Protein AF-A0A7S2BJ99-F1 (afdb_monomer)

Foldseek 3Di:
DVVVVVVVVVVVVCVCADPVPRDRCVVCVVVVVVVVVVVVLVVLLVLLVVLCVVVVVVVDWDFLVNSLVVSQVVCVVVVHDRDDPVSSVSSVVVCVVVVQWDDDDRTIDGD

Sequence (111 aa):
VAEGIRLLKAATYAAAIDPETGMIDMEQLIVGMGAARRKRGKDLESLVQEVLAEKGEGGAMLTADAVKAEVNERLGSRKEQLASDNEFFSALRAVEEQGLIRRQGKQIELR

Organism: NCBI:txid327968

Radius of gyration: 21.63 Å; Cα contacts (8 Å, |Δi|>4): 80; chains: 1; bounding box: 51×25×60 Å

Structure (mmCIF, N/CA/C/O backbone):
data_AF-A0A7S2BJ99-F1
#
_entry.id   AF-A0A7S2BJ99-F1
#
loop_
_atom_site.group_PDB
_atom_site.id
_atom_site.type_symbol
_atom_site.label_atom_id
_atom_site.label_alt_id
_atom_site.label_comp_id
_atom_site.label_asym_id
_atom_site.label_entity_id
_atom_site.label_seq_id
_atom_site.pdbx_PDB_ins_code
_atom_site.Cartn_x
_atom_site.Cartn_y
_atom_site.Cartn_z
_atom_site.occupancy
_atom_site.B_iso_or_equiv
_atom_site.auth_seq_id
_atom_site.auth_comp_id
_atom_site.auth_asym_id
_atom_site.auth_atom_id
_atom_site.pdbx_PDB_model_num
ATOM 1 N N . VAL A 1 1 ? 34.380 9.285 -37.265 1.00 61.47 1 VAL A N 1
ATOM 2 C CA . VAL A 1 1 ? 33.861 9.296 -35.869 1.00 61.47 1 VAL A CA 1
ATOM 3 C C . VAL A 1 1 ? 32.331 9.298 -35.820 1.00 61.47 1 VAL A C 1
ATOM 5 O O . VAL A 1 1 ? 31.773 8.506 -35.073 1.00 61.47 1 VAL A O 1
ATOM 8 N N . ALA A 1 2 ? 31.643 10.095 -36.650 1.00 67.69 2 ALA A N 1
ATOM 9 C CA . ALA A 1 2 ? 30.172 10.122 -36.712 1.00 67.69 2 ALA A CA 1
ATOM 10 C C . ALA A 1 2 ? 29.522 8.755 -37.034 1.00 67.69 2 ALA A C 1
ATOM 12 O O . ALA A 1 2 ? 28.537 8.381 -36.403 1.00 67.69 2 ALA A O 1
ATOM 13 N N . GLU A 1 3 ? 30.117 7.975 -37.945 1.00 61.19 3 GLU A N 1
ATOM 14 C CA . GLU A 1 3 ? 29.638 6.632 -38.320 1.00 61.19 3 GLU A CA 1
ATOM 15 C C . GLU A 1 3 ? 29.643 5.645 -37.136 1.00 61.19 3 GLU A C 1
ATOM 17 O O . GLU A 1 3 ? 28.704 4.875 -36.957 1.00 61.19 3 GLU A O 1
ATOM 22 N N . GLY A 1 4 ? 30.665 5.716 -36.274 1.00 69.31 4 GLY A N 1
ATOM 23 C CA . GLY A 1 4 ? 30.798 4.844 -35.102 1.00 69.31 4 GLY A CA 1
ATOM 24 C C . GLY A 1 4 ? 29.743 5.127 -34.033 1.00 69.31 4 GLY A C 1
ATOM 25 O O . GLY A 1 4 ? 29.210 4.201 -33.434 1.00 69.31 4 GLY A O 1
ATOM 26 N N . ILE A 1 5 ? 29.367 6.399 -33.854 1.00 68.38 5 ILE A N 1
ATOM 27 C CA . ILE A 1 5 ? 28.272 6.796 -32.956 1.00 68.38 5 ILE A CA 1
ATOM 28 C C . ILE A 1 5 ? 26.921 6.343 -33.522 1.00 68.38 5 ILE A C 1
ATOM 30 O O . ILE A 1 5 ? 26.058 5.908 -32.761 1.00 68.38 5 ILE A O 1
ATOM 34 N N . ARG A 1 6 ? 26.731 6.401 -34.849 1.00 66.38 6 ARG A N 1
ATOM 35 C CA . ARG A 1 6 ? 25.525 5.867 -35.504 1.00 66.38 6 ARG A CA 1
ATOM 36 C C . ARG A 1 6 ? 25.407 4.353 -35.314 1.00 66.38 6 ARG A C 1
ATOM 38 O O . ARG A 1 6 ? 24.329 3.884 -34.970 1.00 66.38 6 ARG A O 1
ATOM 45 N N . LEU A 1 7 ? 26.508 3.618 -35.474 1.00 65.12 7 LEU A N 1
ATOM 46 C CA . LEU A 1 7 ? 26.577 2.169 -35.254 1.00 65.12 7 LEU A CA 1
ATOM 47 C C . LEU A 1 7 ? 26.334 1.785 -33.787 1.00 65.12 7 LEU A C 1
ATOM 49 O O . LEU A 1 7 ? 25.563 0.871 -33.523 1.00 65.12 7 LEU A O 1
ATOM 53 N N . LEU A 1 8 ? 26.908 2.522 -32.831 1.00 62.38 8 LEU A N 1
ATOM 54 C CA . LEU A 1 8 ? 26.665 2.317 -31.397 1.00 62.38 8 LEU A CA 1
ATOM 55 C C . LEU A 1 8 ? 25.211 2.600 -31.004 1.00 62.38 8 LEU A C 1
ATOM 57 O O . LEU A 1 8 ? 24.621 1.829 -30.248 1.00 62.38 8 LEU A O 1
ATOM 61 N N . LYS A 1 9 ? 24.610 3.674 -31.534 1.00 58.69 9 LYS A N 1
ATOM 62 C CA . LYS A 1 9 ? 23.184 3.974 -31.331 1.00 58.69 9 LYS A CA 1
ATOM 63 C C . LYS A 1 9 ? 22.290 2.899 -31.947 1.00 58.69 9 LYS A C 1
ATOM 65 O O . LYS A 1 9 ? 21.365 2.441 -31.295 1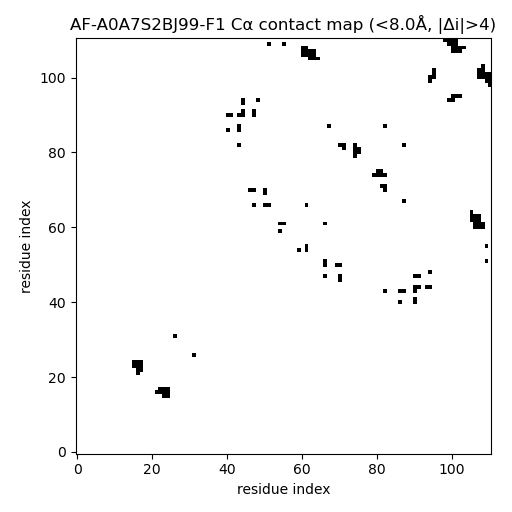.00 58.69 9 LYS A O 1
ATOM 70 N N . ALA A 1 10 ? 22.589 2.451 -33.164 1.00 59.62 10 ALA A N 1
ATOM 71 C CA . ALA A 1 10 ? 21.861 1.358 -33.801 1.00 59.62 10 ALA A CA 1
ATOM 72 C C . ALA A 1 10 ? 21.959 0.048 -32.996 1.00 59.62 10 ALA A C 1
ATOM 74 O O . ALA A 1 10 ? 20.953 -0.628 -32.813 1.00 59.62 10 ALA A O 1
ATOM 75 N N . ALA A 1 11 ? 23.136 -0.273 -32.452 1.00 57.81 11 ALA A N 1
ATOM 76 C CA . ALA A 1 11 ? 23.348 -1.468 -31.638 1.00 57.81 11 ALA A CA 1
ATOM 77 C C . ALA A 1 11 ? 22.664 -1.395 -30.261 1.00 57.81 11 ALA A C 1
ATOM 79 O O . ALA A 1 11 ? 22.142 -2.395 -29.787 1.00 57.81 11 ALA A O 1
ATOM 80 N N . THR A 1 12 ? 22.617 -0.221 -29.622 1.00 59.34 12 THR A N 1
ATOM 81 C CA . THR A 1 12 ? 21.880 -0.027 -28.355 1.00 59.34 12 THR A CA 1
ATOM 82 C C . THR A 1 12 ? 20.366 -0.057 -28.547 1.00 59.34 12 THR A C 1
ATOM 84 O O . THR A 1 12 ? 19.670 -0.598 -27.696 1.00 59.34 12 THR A O 1
ATOM 87 N N . TYR A 1 13 ? 19.855 0.437 -29.679 1.00 56.31 13 TYR A N 1
ATOM 88 C CA . TYR A 1 13 ? 18.460 0.208 -30.067 1.00 56.31 13 TYR A CA 1
ATOM 89 C C . TYR A 1 13 ? 18.181 -1.277 -30.341 1.00 56.31 13 TYR A C 1
ATOM 91 O O . TYR A 1 13 ? 17.131 -1.775 -29.950 1.00 56.31 13 TYR A O 1
ATOM 99 N N . ALA A 1 14 ? 19.127 -1.994 -30.956 1.00 52.62 14 ALA A N 1
ATOM 100 C CA . ALA A 1 14 ? 19.006 -3.429 -31.214 1.00 52.62 14 ALA A CA 1
ATOM 101 C C . ALA A 1 14 ? 19.138 -4.294 -29.946 1.00 52.62 14 ALA A C 1
ATOM 103 O O . ALA A 1 14 ? 18.566 -5.371 -29.892 1.00 52.62 14 ALA A O 1
ATOM 104 N N . ALA A 1 15 ? 19.832 -3.827 -28.906 1.00 53.69 15 ALA A N 1
ATOM 105 C CA . ALA A 1 15 ? 19.920 -4.526 -27.621 1.00 53.69 15 ALA A CA 1
ATOM 106 C C . ALA A 1 15 ? 18.603 -4.498 -26.817 1.00 53.69 15 ALA A C 1
ATOM 108 O O . ALA A 1 15 ? 18.458 -5.252 -25.861 1.00 53.69 15 ALA A O 1
ATOM 109 N N . ALA A 1 16 ? 17.648 -3.644 -27.202 1.00 53.47 16 ALA A N 1
ATOM 110 C CA . ALA A 1 16 ? 16.278 -3.637 -26.683 1.00 53.47 16 ALA A CA 1
ATOM 111 C C . ALA A 1 16 ? 15.316 -4.512 -27.520 1.00 53.47 16 ALA A C 1
ATOM 113 O O . ALA A 1 16 ? 14.097 -4.398 -27.383 1.00 53.47 16 ALA A O 1
ATOM 114 N N . ILE A 1 17 ? 15.856 -5.345 -28.417 1.00 52.47 17 ILE A N 1
ATOM 115 C CA . ILE A 1 17 ? 15.125 -6.254 -29.302 1.00 52.47 17 ILE A CA 1
ATOM 116 C C . ILE A 1 17 ? 15.617 -7.674 -29.008 1.00 52.47 17 ILE A C 1
ATOM 118 O O . ILE A 1 17 ? 16.822 -7.924 -28.973 1.00 52.47 17 ILE A O 1
ATOM 122 N N . ASP A 1 18 ? 14.686 -8.597 -28.785 1.00 53.66 18 ASP A N 1
ATOM 123 C CA . ASP A 1 18 ? 14.999 -10.011 -28.578 1.00 53.66 18 ASP A CA 1
ATOM 124 C C . ASP A 1 18 ? 15.631 -10.608 -29.861 1.00 53.66 18 ASP A C 1
ATOM 126 O O . ASP A 1 18 ? 15.030 -10.505 -30.942 1.00 53.66 18 ASP A O 1
ATOM 130 N N . PRO A 1 19 ? 16.838 -11.210 -29.782 1.00 51.84 19 PRO A N 1
ATOM 131 C CA . PRO A 1 19 ? 17.570 -11.710 -30.944 1.00 51.84 19 PRO A CA 1
ATOM 132 C C . PRO A 1 19 ? 16.923 -12.921 -31.636 1.00 51.84 19 PRO A C 1
ATOM 134 O O . PRO A 1 19 ? 17.304 -13.213 -32.769 1.00 51.84 19 PRO A O 1
ATOM 137 N N . GLU A 1 20 ? 15.959 -13.613 -31.018 1.00 52.94 20 GLU A N 1
ATOM 138 C CA . GLU A 1 20 ? 15.262 -14.741 -31.653 1.00 52.94 20 GLU A CA 1
ATOM 139 C C . GLU A 1 20 ? 14.033 -14.315 -32.470 1.00 52.94 20 GLU A C 1
ATOM 141 O O . GLU A 1 20 ? 13.701 -14.973 -33.457 1.00 52.94 20 GLU A O 1
ATOM 146 N N . THR A 1 21 ? 13.359 -13.216 -32.107 1.00 51.16 21 THR A N 1
ATOM 147 C CA . THR A 1 21 ? 12.059 -12.849 -32.711 1.00 51.16 21 THR A CA 1
ATOM 148 C C . THR A 1 21 ? 12.030 -11.488 -33.408 1.00 51.16 21 THR A C 1
ATOM 150 O O . THR A 1 21 ? 11.115 -11.230 -34.192 1.00 51.16 21 THR A O 1
ATOM 153 N N . GLY A 1 22 ? 13.015 -10.611 -33.175 1.00 54.25 22 GLY A N 1
ATOM 154 C CA . GLY A 1 22 ? 13.124 -9.318 -33.863 1.00 54.25 22 GLY A CA 1
ATOM 155 C C . GLY A 1 22 ? 12.011 -8.310 -33.536 1.00 54.25 22 GLY A C 1
ATOM 156 O O . GLY A 1 22 ? 11.915 -7.272 -34.193 1.00 54.25 22 GLY A O 1
ATOM 157 N N . MET A 1 23 ? 11.170 -8.589 -32.537 1.00 52.31 23 MET A N 1
ATOM 158 C CA . MET A 1 23 ? 10.136 -7.672 -32.061 1.00 52.31 23 MET A CA 1
ATOM 159 C C . MET A 1 23 ? 10.694 -6.773 -30.956 1.00 52.31 23 MET A C 1
ATOM 161 O O . MET A 1 23 ? 11.404 -7.226 -30.060 1.00 52.31 23 MET A O 1
ATOM 165 N N . ILE A 1 24 ? 10.357 -5.481 -31.009 1.00 51.09 24 ILE A N 1
ATOM 166 C CA . ILE A 1 24 ? 10.502 -4.592 -29.851 1.00 51.09 24 ILE A CA 1
ATOM 167 C C . ILE A 1 24 ? 9.678 -5.225 -28.732 1.00 51.09 24 ILE A C 1
ATOM 169 O O . ILE A 1 24 ? 8.478 -5.433 -28.928 1.00 51.09 24 ILE A O 1
ATOM 173 N N . ASP A 1 25 ? 10.290 -5.507 -27.582 1.00 52.06 25 ASP A N 1
ATOM 174 C CA . ASP A 1 25 ? 9.576 -5.988 -26.398 1.00 52.06 25 ASP A CA 1
ATOM 175 C C . ASP A 1 25 ? 8.749 -4.830 -25.796 1.00 52.06 25 ASP A C 1
ATOM 177 O O . ASP A 1 25 ? 9.067 -4.202 -24.785 1.00 52.06 25 ASP A O 1
ATOM 181 N N . MET A 1 26 ? 7.688 -4.470 -26.521 1.00 50.56 26 MET A N 1
ATOM 182 C CA . MET A 1 26 ? 6.654 -3.523 -26.115 1.00 50.56 26 MET A CA 1
ATOM 183 C C . MET A 1 26 ? 5.894 -4.051 -24.896 1.00 50.56 26 MET A C 1
ATOM 185 O O . MET A 1 26 ? 5.323 -3.252 -24.150 1.00 50.56 26 MET A O 1
ATOM 189 N N . GLU A 1 27 ? 5.914 -5.370 -24.664 1.00 49.44 27 GLU A N 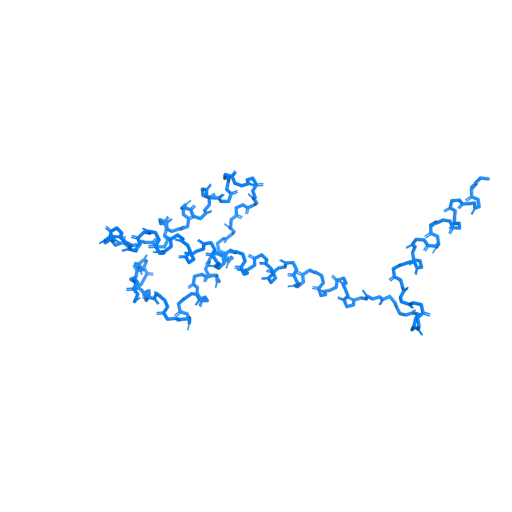1
ATOM 190 C CA . GLU A 1 27 ? 5.432 -5.954 -23.423 1.00 49.44 27 GLU A CA 1
ATOM 191 C C . GLU A 1 27 ? 6.279 -5.452 -22.256 1.00 49.44 27 GLU A C 1
ATOM 193 O O . GLU A 1 27 ? 5.705 -4.831 -21.382 1.00 49.44 27 GLU A O 1
ATOM 198 N N . GLN A 1 28 ? 7.610 -5.526 -22.244 1.00 49.84 28 GLN A N 1
ATOM 199 C CA . GLN A 1 28 ? 8.427 -4.961 -21.151 1.00 49.84 28 GLN A CA 1
ATOM 200 C C . GLN A 1 28 ? 8.192 -3.462 -20.891 1.00 49.84 28 GLN A C 1
ATOM 202 O O . GLN A 1 28 ? 8.246 -3.032 -19.740 1.00 49.84 28 GLN A O 1
ATOM 207 N N . LEU A 1 29 ? 7.890 -2.644 -21.907 1.00 48.22 29 LEU A N 1
ATOM 208 C CA . LEU A 1 29 ? 7.622 -1.207 -21.717 1.00 48.22 29 LEU A CA 1
ATOM 209 C C . LEU A 1 29 ? 6.215 -0.921 -21.154 1.00 48.22 29 LEU A C 1
ATOM 211 O O . LEU A 1 29 ? 6.057 -0.069 -20.275 1.00 48.22 29 LEU A O 1
ATOM 215 N N . ILE A 1 30 ? 5.192 -1.651 -21.606 1.00 51.31 30 ILE A N 1
ATOM 216 C CA . ILE A 1 30 ? 3.802 -1.514 -21.132 1.00 51.31 30 ILE A CA 1
ATOM 217 C C . ILE A 1 30 ? 3.599 -2.277 -19.808 1.00 51.31 30 ILE A C 1
ATOM 219 O O . ILE A 1 30 ? 3.044 -1.750 -18.838 1.00 51.31 30 ILE A O 1
ATOM 223 N N . VAL A 1 31 ? 4.121 -3.500 -19.726 1.00 53.78 31 VAL A N 1
ATOM 224 C CA . VAL A 1 31 ? 4.213 -4.338 -18.523 1.00 53.78 31 VAL A CA 1
ATOM 225 C C . VAL A 1 31 ? 5.145 -3.704 -17.504 1.00 53.78 31 VAL A C 1
ATOM 227 O O . VAL A 1 31 ? 4.852 -3.823 -16.326 1.00 53.78 31 VAL A O 1
ATOM 230 N N . GLY A 1 32 ? 6.195 -2.977 -17.888 1.00 54.00 32 GLY A N 1
ATOM 231 C CA . GLY A 1 32 ? 7.117 -2.304 -16.966 1.0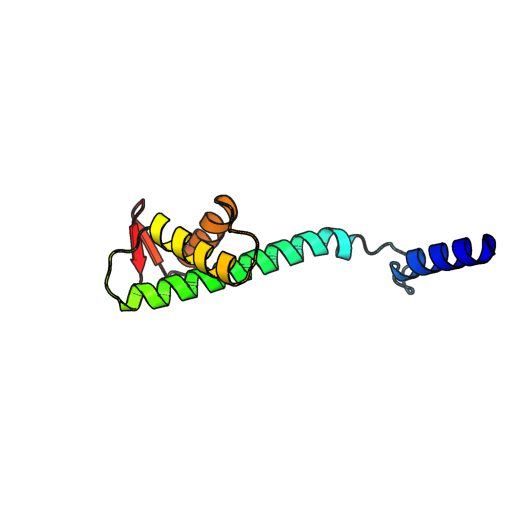0 54.00 32 GLY A CA 1
ATOM 232 C C . GLY A 1 32 ? 6.436 -1.231 -16.118 1.00 54.00 32 GLY A C 1
ATOM 233 O O . GLY A 1 32 ? 6.601 -1.218 -14.898 1.00 54.00 32 GLY A O 1
ATOM 234 N N . MET A 1 33 ? 5.573 -0.401 -16.717 1.00 57.59 33 MET A N 1
ATOM 235 C CA . MET A 1 33 ? 4.737 0.539 -15.955 1.00 57.59 33 MET A CA 1
ATOM 236 C C . MET A 1 33 ? 3.704 -0.188 -15.088 1.00 57.59 33 MET A C 1
ATOM 238 O O . MET A 1 33 ? 3.508 0.167 -13.925 1.00 57.59 33 MET A O 1
ATOM 242 N N . GLY A 1 34 ? 3.073 -1.241 -15.614 1.00 63.44 34 GLY A N 1
ATOM 243 C CA . GLY A 1 34 ? 2.140 -2.068 -14.847 1.00 63.44 34 GLY A CA 1
ATOM 244 C C . GLY A 1 34 ? 2.809 -2.834 -13.699 1.00 63.44 34 GLY A C 1
ATOM 245 O O . GLY A 1 34 ? 2.217 -3.006 -12.639 1.00 63.44 34 GLY A O 1
ATOM 246 N N . ALA A 1 35 ? 4.041 -3.296 -13.874 1.00 68.88 35 ALA A N 1
ATOM 247 C CA . ALA A 1 35 ? 4.833 -4.031 -12.899 1.00 68.88 35 ALA A CA 1
ATOM 248 C C . ALA A 1 35 ? 5.370 -3.088 -11.827 1.00 68.88 35 ALA A C 1
ATOM 250 O O . ALA A 1 35 ? 5.226 -3.396 -10.650 1.00 68.88 35 ALA A O 1
ATOM 251 N N . ALA A 1 36 ? 5.884 -1.915 -12.206 1.00 75.94 36 ALA A N 1
ATOM 252 C CA . ALA A 1 36 ? 6.285 -0.877 -11.263 1.00 75.94 36 ALA A CA 1
ATOM 253 C C . ALA A 1 36 ? 5.092 -0.387 -10.428 1.00 75.94 36 ALA A C 1
ATOM 255 O O . ALA A 1 36 ? 5.192 -0.302 -9.207 1.00 75.94 36 ALA A O 1
ATOM 256 N N . ARG A 1 37 ? 3.931 -0.149 -11.056 1.00 77.56 37 ARG A N 1
ATOM 257 C CA . ARG A 1 37 ? 2.703 0.250 -10.351 1.00 77.56 37 ARG A CA 1
ATOM 258 C C . ARG A 1 37 ? 2.163 -0.856 -9.445 1.00 77.56 37 ARG A C 1
ATOM 260 O O . ARG A 1 37 ? 1.756 -0.566 -8.327 1.00 77.56 37 ARG A O 1
ATOM 267 N N . ARG A 1 38 ? 2.179 -2.118 -9.893 1.00 78.75 38 ARG A N 1
ATOM 268 C CA . ARG A 1 38 ? 1.795 -3.273 -9.060 1.00 78.75 38 ARG A CA 1
ATOM 269 C C . ARG A 1 38 ? 2.747 -3.461 -7.888 1.00 78.75 38 ARG A C 1
ATOM 271 O O . ARG A 1 38 ? 2.281 -3.703 -6.784 1.00 78.75 38 ARG A O 1
ATOM 278 N N . LYS A 1 39 ? 4.055 -3.335 -8.121 1.00 84.50 39 LYS A N 1
ATOM 279 C CA . LYS A 1 39 ? 5.077 -3.406 -7.076 1.00 84.50 39 LYS A CA 1
ATOM 280 C C . LYS A 1 39 ? 4.841 -2.313 -6.038 1.00 84.50 39 LYS A C 1
ATOM 282 O O . LYS A 1 39 ? 4.637 -2.636 -4.882 1.00 84.50 39 LYS A O 1
ATOM 287 N N . ARG A 1 40 ? 4.703 -1.058 -6.475 1.00 86.19 40 ARG A N 1
ATOM 288 C CA . ARG A 1 40 ? 4.370 0.075 -5.601 1.00 86.19 40 ARG A CA 1
ATOM 289 C C . ARG A 1 40 ? 3.069 -0.142 -4.823 1.00 86.19 40 ARG A C 1
ATOM 291 O O . ARG A 1 40 ? 3.012 0.166 -3.642 1.00 86.19 40 ARG A O 1
ATOM 298 N N . GLY A 1 41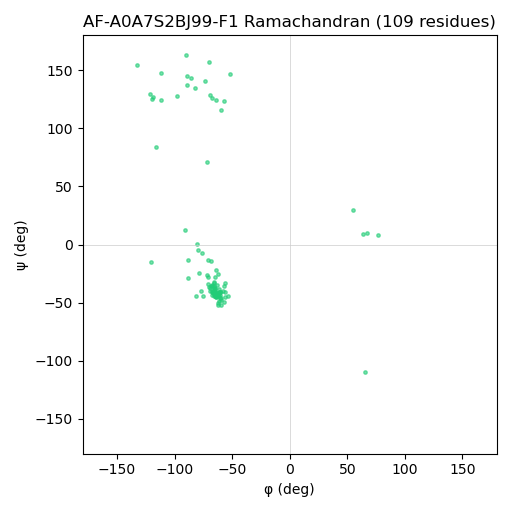 ? 2.040 -0.695 -5.466 1.00 85.25 41 GLY A N 1
ATOM 299 C CA . GLY A 1 41 ? 0.787 -1.056 -4.801 1.00 85.25 41 GLY A CA 1
ATOM 300 C C . GLY A 1 41 ? 0.986 -2.088 -3.689 1.00 85.25 41 GLY A C 1
ATOM 301 O O . GLY A 1 41 ? 0.496 -1.878 -2.587 1.00 85.25 41 GLY A O 1
ATOM 302 N N . LYS A 1 42 ? 1.755 -3.153 -3.952 1.00 86.50 42 LYS A N 1
ATOM 303 C CA . LYS A 1 42 ? 2.097 -4.182 -2.956 1.00 86.50 42 LYS A CA 1
ATOM 304 C C . LYS A 1 42 ? 2.964 -3.645 -1.819 1.00 86.50 42 LYS A C 1
ATOM 306 O O . LYS A 1 42 ? 2.760 -4.022 -0.668 1.00 86.50 42 LYS A O 1
ATOM 311 N N . ASP A 1 43 ? 3.914 -2.771 -2.137 1.00 89.19 43 ASP A N 1
ATOM 312 C CA . ASP A 1 43 ? 4.788 -2.141 -1.147 1.00 89.19 43 ASP A CA 1
ATOM 313 C C . ASP A 1 43 ? 3.953 -1.260 -0.201 1.00 89.19 43 ASP A C 1
ATOM 315 O O . ASP A 1 43 ? 4.084 -1.357 1.018 1.00 89.19 43 ASP A O 1
ATOM 319 N N . LEU A 1 44 ? 3.022 -0.467 -0.750 1.00 89.44 44 LEU A N 1
ATOM 320 C CA . LEU A 1 44 ? 2.081 0.340 0.034 1.00 89.44 44 LEU A CA 1
ATOM 321 C C . LEU A 1 44 ? 1.116 -0.510 0.860 1.00 89.44 44 LEU A C 1
ATOM 323 O O . LEU A 1 44 ? 0.846 -0.175 2.008 1.00 89.44 44 LEU A O 1
ATOM 327 N N . GLU A 1 45 ? 0.599 -1.597 0.296 1.00 89.75 45 GLU A N 1
ATOM 328 C CA . GLU A 1 45 ? -0.263 -2.540 1.008 1.00 89.75 45 GLU A CA 1
ATOM 329 C C . GLU A 1 45 ? 0.455 -3.150 2.217 1.00 89.75 45 GLU A C 1
ATOM 331 O O . GLU A 1 45 ? -0.072 -3.108 3.326 1.00 89.75 45 GLU A O 1
ATOM 336 N N . SER A 1 46 ? 1.690 -3.622 2.023 1.00 90.00 46 SER A N 1
ATOM 337 C CA . SER A 1 46 ? 2.525 -4.179 3.095 1.00 90.00 46 SER A CA 1
ATOM 338 C C . SER A 1 46 ? 2.790 -3.137 4.185 1.00 90.00 46 SER A C 1
ATOM 340 O O . SER A 1 46 ? 2.631 -3.413 5.370 1.00 90.00 46 SER A O 1
ATOM 342 N N . LEU A 1 47 ? 3.107 -1.902 3.789 1.00 90.00 47 LEU A N 1
ATOM 343 C CA . LEU A 1 47 ? 3.361 -0.808 4.725 1.00 90.00 47 LEU A CA 1
ATOM 344 C C . LEU A 1 47 ? 2.106 -0.421 5.529 1.00 90.00 47 LEU A C 1
ATOM 346 O O . LEU A 1 47 ? 2.197 -0.114 6.716 1.00 90.00 47 LEU A O 1
ATOM 350 N N . VAL A 1 48 ? 0.925 -0.446 4.903 1.00 89.00 48 VAL A N 1
ATOM 351 C CA . VAL A 1 48 ? -0.356 -0.221 5.589 1.00 89.00 48 VAL A CA 1
ATOM 352 C C . VAL A 1 48 ? -0.629 -1.338 6.597 1.00 89.00 48 VAL A C 1
ATOM 354 O O . VAL A 1 48 ? -1.059 -1.041 7.708 1.00 89.00 48 VAL A O 1
ATOM 357 N N . GLN A 1 49 ? -0.352 -2.598 6.252 1.00 89.19 49 GLN A N 1
ATOM 358 C CA . GLN A 1 49 ? -0.499 -3.726 7.179 1.00 89.19 49 GLN A CA 1
ATOM 359 C C . GLN A 1 49 ? 0.431 -3.601 8.389 1.00 89.19 49 GLN A C 1
ATOM 361 O O . GLN A 1 49 ? -0.031 -3.774 9.513 1.00 89.19 49 GLN A O 1
ATOM 366 N N . GLU A 1 50 ? 1.701 -3.238 8.181 1.00 88.62 50 GLU A N 1
ATOM 367 C CA . GLU A 1 50 ? 2.658 -2.981 9.269 1.00 88.62 50 GLU A CA 1
ATOM 368 C C . GLU A 1 50 ? 2.136 -1.898 10.224 1.00 88.62 50 GLU A C 1
ATOM 370 O O . GLU A 1 50 ? 2.068 -2.104 11.435 1.00 88.62 50 GLU A O 1
ATOM 375 N N . VAL A 1 51 ? 1.688 -0.762 9.677 1.00 88.12 51 VAL A N 1
ATOM 376 C CA . VAL A 1 51 ? 1.132 0.348 10.467 1.00 88.12 51 VAL A CA 1
ATOM 377 C C . VAL A 1 51 ? -0.113 -0.078 11.251 1.00 88.12 51 VAL A C 1
ATOM 379 O O . VAL A 1 51 ? -0.295 0.328 12.400 1.00 88.12 51 VAL A O 1
ATOM 382 N N . LEU A 1 52 ? -0.991 -0.868 10.634 1.00 85.19 52 LEU A N 1
ATOM 383 C CA . LEU A 1 52 ? -2.210 -1.359 11.272 1.00 85.19 52 LEU A CA 1
ATOM 384 C C . LEU A 1 52 ? -1.912 -2.368 12.384 1.00 85.19 52 LEU A C 1
ATOM 386 O O . LEU A 1 52 ? -2.552 -2.292 13.429 1.00 85.19 52 LEU A O 1
ATOM 390 N N . ALA A 1 53 ? -0.941 -3.262 12.189 1.00 84.25 53 ALA A N 1
ATOM 391 C CA . ALA A 1 53 ? -0.513 -4.217 13.206 1.00 84.25 53 ALA A CA 1
ATOM 392 C C . ALA A 1 53 ? 0.054 -3.491 14.436 1.00 84.25 53 ALA A C 1
ATOM 394 O O . ALA A 1 53 ? -0.423 -3.700 15.549 1.00 84.25 53 ALA A O 1
ATOM 395 N N . GLU A 1 54 ? 0.980 -2.551 14.228 1.00 83.31 54 GLU A N 1
ATOM 396 C CA . GLU A 1 54 ? 1.598 -1.791 15.320 1.00 83.31 54 GLU A CA 1
ATOM 397 C C . GLU A 1 54 ? 0.587 -0.943 16.101 1.00 83.31 54 GLU A C 1
ATOM 399 O O . GLU A 1 54 ? 0.627 -0.881 17.330 1.00 83.31 54 GLU A O 1
ATOM 404 N N . LYS A 1 55 ? -0.349 -0.277 15.411 1.00 77.75 55 LYS A N 1
ATOM 405 C CA . LYS A 1 55 ? -1.362 0.537 16.097 1.00 77.75 55 LYS A CA 1
ATOM 406 C C . LYS A 1 55 ? -2.499 -0.301 16.692 1.00 77.75 55 LYS A C 1
ATOM 408 O O . LYS A 1 55 ? -3.123 0.143 17.656 1.00 77.75 55 LYS A O 1
ATOM 413 N N . GLY A 1 56 ? -2.755 -1.491 16.150 1.00 71.38 56 GLY A N 1
ATOM 414 C CA . GLY A 1 56 ? -3.727 -2.452 16.671 1.00 71.38 56 GLY A CA 1
ATOM 415 C C . GLY A 1 56 ? -3.340 -2.997 18.046 1.00 71.38 56 GLY A C 1
ATOM 416 O O . GLY A 1 56 ? -4.199 -3.111 18.919 1.00 71.38 56 GLY A O 1
ATOM 417 N N . GLU A 1 57 ? -2.045 -3.224 18.288 1.00 68.50 57 GLU A N 1
ATOM 418 C CA . GLU A 1 57 ? -1.519 -3.624 19.604 1.00 68.50 57 GLU A CA 1
ATOM 419 C C . GLU A 1 57 ? -1.765 -2.564 20.695 1.00 68.50 57 GLU A C 1
ATOM 421 O O . GLU A 1 57 ? -1.884 -2.891 21.876 1.00 68.50 57 GLU A O 1
ATOM 426 N N . GLY A 1 58 ? -1.909 -1.293 20.305 1.00 63.19 58 GLY A N 1
ATOM 427 C CA . GLY A 1 58 ? -2.176 -0.176 21.214 1.00 63.19 58 GLY A CA 1
ATOM 428 C C . GLY A 1 58 ? -3.634 -0.029 21.667 1.00 63.19 58 GLY A C 1
ATOM 429 O O . GLY A 1 58 ? -3.918 0.856 22.474 1.00 63.19 58 GLY A O 1
ATOM 430 N N . GLY A 1 59 ? -4.573 -0.832 21.148 1.00 61.28 59 GLY A N 1
ATOM 431 C CA . GLY A 1 59 ? -5.991 -0.812 21.548 1.00 61.28 59 GLY A CA 1
ATOM 432 C C . GLY A 1 59 ? -6.748 0.495 21.254 1.00 61.28 59 GLY A C 1
ATOM 433 O O . GLY A 1 59 ? -7.879 0.673 21.710 1.00 61.28 59 GLY A O 1
ATOM 434 N N . ALA A 1 60 ? -6.145 1.428 20.512 1.00 63.91 60 ALA A N 1
ATOM 435 C CA . ALA A 1 60 ? -6.746 2.709 20.167 1.00 63.91 60 ALA A CA 1
ATOM 436 C C . ALA A 1 60 ? -7.619 2.593 18.908 1.00 63.91 60 ALA A C 1
ATOM 438 O O . ALA A 1 60 ? -7.268 1.909 17.949 1.00 63.91 60 ALA A O 1
ATOM 439 N N . MET A 1 61 ? -8.744 3.316 18.885 1.00 66.50 61 MET A N 1
ATOM 440 C CA . MET A 1 61 ? -9.590 3.428 17.693 1.00 66.50 61 MET A CA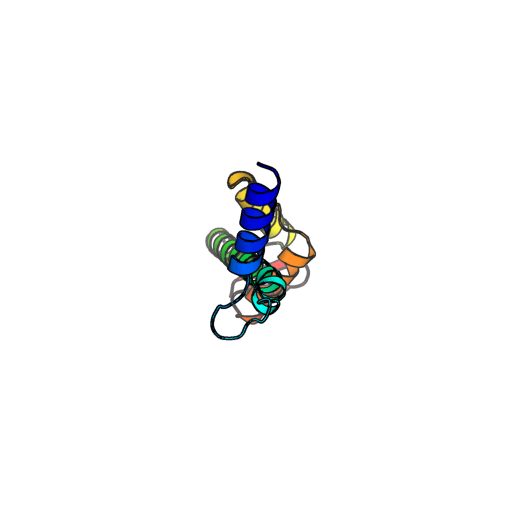 1
ATOM 441 C C . MET A 1 61 ? -8.782 4.026 16.533 1.00 66.50 61 MET A C 1
ATOM 443 O O . MET A 1 61 ? -8.358 5.183 16.585 1.00 66.50 61 MET A O 1
ATOM 447 N N . LEU A 1 62 ? -8.581 3.242 15.475 1.00 81.00 62 LEU A N 1
ATOM 448 C CA . LEU A 1 62 ? -7.835 3.665 14.297 1.00 81.00 62 LEU A CA 1
ATOM 449 C C . LEU A 1 62 ? -8.742 4.466 13.365 1.00 81.00 62 LEU A C 1
ATOM 451 O O . LEU A 1 62 ? -9.879 4.090 13.091 1.00 81.00 62 LEU A O 1
ATOM 455 N N . THR A 1 63 ? -8.243 5.591 12.859 1.00 85.44 63 THR A N 1
ATOM 456 C CA . THR A 1 63 ? -8.921 6.363 11.809 1.00 85.44 63 THR A CA 1
ATOM 457 C C . THR A 1 63 ? -8.121 6.288 10.519 1.00 85.44 63 THR A C 1
ATOM 459 O O . THR A 1 63 ? -6.892 6.222 10.550 1.00 85.44 63 THR A O 1
ATOM 462 N N . ALA A 1 64 ? -8.807 6.322 9.375 1.00 84.25 64 ALA A N 1
ATOM 463 C CA . ALA A 1 64 ? -8.145 6.288 8.069 1.00 84.25 64 ALA A CA 1
ATOM 464 C C . ALA A 1 64 ? -7.136 7.437 7.893 1.00 84.25 64 ALA A C 1
ATOM 466 O O . ALA A 1 64 ? -6.064 7.231 7.328 1.00 84.25 64 ALA A O 1
ATOM 467 N N . ASP A 1 65 ? -7.444 8.617 8.438 1.00 85.88 65 ASP A N 1
ATOM 468 C CA . ASP A 1 65 ? -6.567 9.789 8.384 1.00 85.88 65 ASP A CA 1
ATOM 469 C C . ASP A 1 65 ? -5.288 9.588 9.216 1.00 85.88 65 ASP A C 1
ATOM 471 O O . ASP A 1 65 ? -4.197 9.928 8.759 1.00 85.88 65 ASP A O 1
ATOM 475 N N . ALA A 1 66 ? -5.393 8.971 10.400 1.00 85.88 66 ALA A N 1
ATOM 476 C CA . ALA A 1 66 ? -4.235 8.666 11.243 1.00 85.88 66 ALA A CA 1
ATOM 477 C C . ALA A 1 66 ? -3.323 7.598 10.619 1.00 85.88 66 ALA A C 1
ATOM 479 O O . ALA A 1 66 ? -2.102 7.736 10.650 1.00 85.88 66 ALA A O 1
ATOM 480 N N . VAL A 1 67 ? -3.905 6.557 10.011 1.00 86.75 67 VAL A N 1
ATOM 481 C CA . VAL A 1 67 ? -3.139 5.526 9.289 1.00 86.75 67 VAL A CA 1
ATOM 482 C C . VAL A 1 67 ? -2.424 6.146 8.087 1.00 86.75 67 VAL A C 1
ATOM 484 O O . VAL A 1 67 ? -1.247 5.881 7.866 1.00 86.75 67 VAL A O 1
ATOM 487 N N . LYS A 1 68 ? -3.095 7.032 7.344 1.00 88.31 68 LYS A N 1
ATOM 488 C CA . LYS A 1 68 ? -2.500 7.735 6.202 1.00 88.31 68 LYS A CA 1
ATOM 489 C C . LYS A 1 68 ? -1.338 8.642 6.607 1.00 88.31 68 LYS A C 1
ATOM 491 O O . LYS A 1 68 ? -0.327 8.675 5.908 1.00 88.31 68 LYS A O 1
ATOM 496 N N . ALA A 1 69 ? -1.482 9.385 7.704 1.00 89.06 69 ALA A N 1
ATOM 497 C CA . ALA A 1 69 ? -0.426 10.255 8.215 1.00 89.06 69 ALA A CA 1
ATOM 498 C C . ALA A 1 69 ? 0.840 9.454 8.555 1.00 89.06 69 ALA A C 1
ATOM 500 O O . ALA A 1 69 ? 1.921 9.806 8.096 1.00 89.06 69 ALA A O 1
ATOM 501 N N . GLU A 1 70 ? 0.681 8.329 9.254 1.00 88.69 70 GLU A N 1
ATOM 502 C CA . GLU A 1 70 ? 1.779 7.429 9.618 1.00 88.69 70 GLU A CA 1
ATOM 503 C C . GLU A 1 70 ? 2.455 6.798 8.389 1.00 88.69 70 GLU A C 1
ATOM 505 O O . GLU A 1 70 ? 3.679 6.781 8.271 1.00 88.69 70 GLU A O 1
ATOM 510 N N . VAL A 1 71 ? 1.660 6.312 7.430 1.00 88.69 71 VAL A N 1
ATOM 511 C CA . VAL A 1 71 ? 2.167 5.776 6.155 1.00 88.69 71 VAL A CA 1
ATOM 512 C C . VAL A 1 71 ? 3.016 6.829 5.437 1.00 88.69 71 VAL A C 1
ATOM 514 O O . VAL A 1 71 ? 4.120 6.537 4.979 1.00 88.69 71 VAL A O 1
ATOM 517 N N . ASN A 1 72 ? 2.541 8.074 5.386 1.00 90.31 72 ASN A N 1
ATOM 518 C CA . ASN A 1 72 ? 3.276 9.178 4.778 1.00 90.31 72 ASN A CA 1
ATOM 519 C C . ASN A 1 72 ? 4.543 9.557 5.556 1.00 90.31 72 ASN A C 1
ATOM 521 O O . ASN A 1 72 ? 5.544 9.904 4.932 1.00 90.31 72 ASN A O 1
ATOM 525 N N . GLU A 1 73 ? 4.540 9.464 6.884 1.00 90.12 73 GLU A N 1
ATOM 526 C CA . GLU A 1 73 ? 5.726 9.692 7.714 1.00 90.12 73 GLU A CA 1
ATOM 527 C C . GLU A 1 73 ? 6.816 8.640 7.451 1.00 90.12 73 GLU A C 1
ATOM 529 O O . GLU A 1 73 ? 7.991 8.981 7.271 1.00 90.12 73 GLU A O 1
ATOM 534 N N . ARG A 1 74 ? 6.431 7.365 7.318 1.00 87.88 74 ARG A N 1
ATOM 535 C CA . ARG A 1 74 ? 7.352 6.278 6.943 1.00 87.88 74 ARG A CA 1
ATOM 536 C C . ARG A 1 74 ? 7.913 6.456 5.538 1.00 87.88 74 ARG A C 1
ATOM 538 O O . ARG A 1 74 ? 9.122 6.322 5.346 1.00 87.88 74 ARG A O 1
ATOM 545 N N . LEU A 1 75 ? 7.065 6.795 4.567 1.00 88.56 75 LEU A N 1
ATOM 546 C CA . LEU A 1 75 ? 7.499 7.075 3.193 1.00 88.56 75 LEU A CA 1
ATOM 547 C C . LEU A 1 75 ? 8.437 8.288 3.141 1.00 88.56 75 LEU A C 1
ATOM 549 O O . LEU A 1 75 ? 9.487 8.228 2.501 1.00 88.56 75 LEU A O 1
ATOM 553 N N . GLY A 1 76 ? 8.118 9.354 3.881 1.00 87.50 76 GLY A N 1
ATOM 554 C CA . GLY A 1 76 ? 8.967 10.538 4.006 1.00 87.50 76 GLY A CA 1
ATOM 555 C C . GLY A 1 76 ? 10.332 10.219 4.618 1.00 87.50 76 GLY A C 1
ATOM 556 O O . GLY A 1 76 ? 11.360 10.660 4.102 1.00 87.50 76 GLY A O 1
ATOM 557 N N . SER A 1 77 ? 10.363 9.375 5.652 1.00 87.88 77 SER A N 1
ATOM 558 C CA . SER A 1 77 ? 11.599 8.906 6.295 1.00 87.88 77 SER A CA 1
ATOM 559 C C . SER A 1 77 ? 12.479 8.083 5.349 1.00 87.88 77 SER A C 1
ATOM 561 O O . SER A 1 77 ? 13.705 8.191 5.382 1.00 87.88 77 SER A O 1
ATOM 563 N N . ARG A 1 78 ? 11.862 7.308 4.447 1.00 85.62 78 ARG A N 1
ATOM 564 C CA . ARG A 1 78 ? 12.547 6.546 3.388 1.00 85.62 78 ARG A CA 1
ATOM 565 C C . ARG A 1 78 ? 12.925 7.399 2.167 1.00 85.62 78 ARG A C 1
ATOM 567 O O . ARG A 1 78 ? 13.538 6.882 1.238 1.00 85.62 78 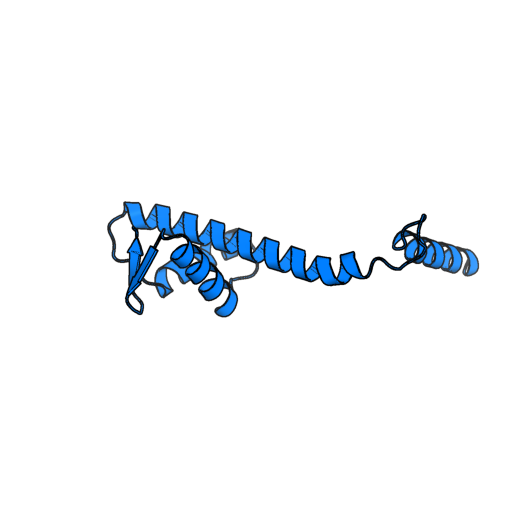ARG A O 1
ATOM 574 N N . LYS A 1 79 ? 12.616 8.706 2.171 1.00 85.69 79 LYS A N 1
ATOM 575 C CA . LYS A 1 79 ? 12.755 9.629 1.024 1.00 85.69 79 LYS A CA 1
ATOM 576 C C . LYS A 1 79 ? 12.015 9.144 -0.227 1.00 85.69 79 LYS A C 1
ATOM 578 O O . LYS A 1 79 ? 12.421 9.433 -1.353 1.00 85.69 79 LYS A O 1
ATOM 583 N N . GLU A 1 80 ? 10.930 8.409 -0.026 1.00 86.06 80 GLU A N 1
ATOM 584 C CA . GLU A 1 80 ? 10.065 7.934 -1.093 1.00 86.06 80 GLU A CA 1
ATOM 585 C C . GLU A 1 80 ? 8.950 8.941 -1.381 1.00 86.06 80 GLU A C 1
ATOM 587 O O . GLU A 1 80 ? 8.650 9.846 -0.598 1.00 86.06 80 GLU A O 1
ATOM 592 N N . GLN A 1 81 ? 8.324 8.794 -2.546 1.00 85.00 81 GLN A N 1
ATOM 593 C CA . GLN A 1 81 ? 7.183 9.620 -2.910 1.00 85.00 81 GLN A CA 1
ATOM 594 C C . GLN A 1 81 ? 5.991 9.282 -2.010 1.00 85.00 81 GLN A C 1
ATOM 596 O O . GLN A 1 81 ? 5.558 8.130 -1.976 1.00 85.00 81 GLN A O 1
ATOM 601 N N . LEU A 1 82 ? 5.424 10.307 -1.367 1.00 88.25 82 LEU A N 1
ATOM 602 C CA . LEU A 1 82 ? 4.219 10.189 -0.544 1.00 88.25 82 LEU A CA 1
ATOM 603 C C . LEU A 1 82 ? 3.081 9.489 -1.298 1.00 88.25 82 LEU A C 1
ATOM 605 O O . LEU A 1 82 ? 2.935 9.640 -2.517 1.00 88.25 82 LEU A O 1
ATOM 609 N N . ALA A 1 83 ? 2.265 8.742 -0.557 1.00 86.31 83 ALA A N 1
ATOM 610 C CA . ALA A 1 83 ? 1.134 8.033 -1.127 1.00 86.31 83 ALA A CA 1
ATOM 611 C C . ALA A 1 83 ? 0.062 9.034 -1.570 1.00 86.31 83 ALA A C 1
ATOM 613 O O . ALA A 1 83 ? -0.376 9.891 -0.796 1.00 86.31 83 ALA A O 1
ATOM 614 N N . SER A 1 84 ? -0.389 8.908 -2.818 1.00 89.06 84 SER A N 1
ATOM 615 C CA . SER A 1 84 ? -1.580 9.630 -3.264 1.00 89.06 84 SER A CA 1
ATOM 616 C C . SER A 1 84 ? -2.838 9.061 -2.605 1.00 89.06 84 SER A C 1
ATOM 618 O O . SER A 1 84 ? -2.881 7.894 -2.211 1.00 89.06 84 SER A O 1
ATOM 620 N N . ASP A 1 85 ? -3.899 9.865 -2.534 1.00 86.56 85 ASP A N 1
ATOM 621 C CA . ASP A 1 85 ? -5.182 9.456 -1.950 1.00 86.56 85 ASP A CA 1
ATOM 622 C C . ASP A 1 85 ? -5.711 8.171 -2.591 1.00 86.56 85 ASP A C 1
ATOM 624 O O . ASP A 1 85 ? -6.112 7.241 -1.896 1.00 86.56 85 ASP A O 1
ATOM 628 N N . ASN A 1 86 ? -5.633 8.080 -3.918 1.00 87.31 86 ASN A N 1
ATOM 629 C CA . ASN A 1 86 ? -6.098 6.914 -4.664 1.00 87.31 86 ASN A CA 1
ATOM 630 C C . ASN A 1 86 ? -5.282 5.654 -4.354 1.00 87.31 86 ASN A C 1
ATOM 632 O O . ASN A 1 86 ? -5.855 4.573 -4.235 1.00 87.31 86 ASN A O 1
ATOM 636 N N . GLU A 1 87 ? -3.960 5.774 -4.224 1.00 87.38 87 GLU A N 1
ATOM 637 C CA . GLU A 1 87 ? -3.097 4.641 -3.877 1.00 87.38 87 GLU A CA 1
ATOM 638 C C . GLU A 1 87 ? -3.365 4.163 -2.451 1.00 87.38 87 GLU A C 1
ATOM 640 O O . GLU A 1 87 ? -3.518 2.964 -2.228 1.00 87.38 87 GLU A O 1
ATOM 645 N N . PHE A 1 88 ? -3.5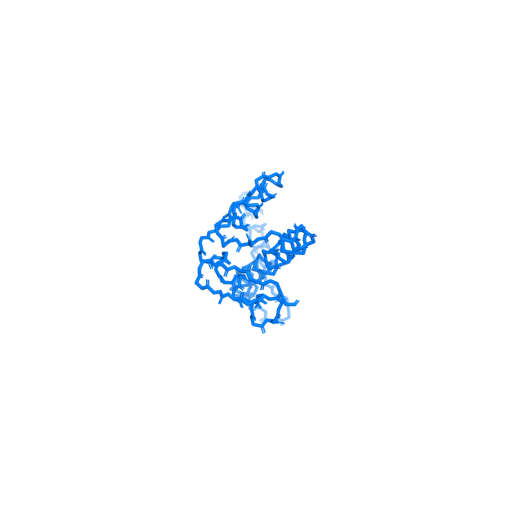01 5.099 -1.508 1.00 89.19 88 PHE A N 1
ATOM 646 C CA . PHE A 1 88 ? -3.813 4.785 -0.120 1.00 89.19 88 PHE A CA 1
ATOM 647 C C . PHE A 1 88 ? -5.172 4.090 0.016 1.00 89.19 88 PHE A C 1
ATOM 649 O O . PHE A 1 88 ? -5.263 3.035 0.639 1.00 89.19 88 PHE A O 1
ATOM 656 N N . PHE A 1 89 ? -6.230 4.627 -0.602 1.00 88.56 89 PHE A N 1
ATOM 657 C CA . PHE A 1 89 ? -7.554 4.002 -0.546 1.00 88.56 89 PHE A CA 1
ATOM 658 C C . PHE A 1 89 ? -7.597 2.650 -1.262 1.00 88.56 89 PHE A C 1
ATOM 660 O O . PHE A 1 89 ? -8.312 1.755 -0.813 1.00 88.56 89 PHE A O 1
ATOM 667 N N . SER A 1 90 ? -6.828 2.476 -2.341 1.00 88.31 90 SER A N 1
ATOM 668 C CA . SER A 1 90 ? -6.700 1.181 -3.013 1.00 88.31 90 SER A CA 1
ATOM 669 C C . SER A 1 90 ? -6.010 0.147 -2.122 1.00 88.31 90 SER A C 1
ATOM 671 O O . SER A 1 90 ? -6.486 -0.982 -2.042 1.00 88.31 90 SER A O 1
ATOM 673 N N . ALA A 1 91 ? -4.923 0.524 -1.442 1.00 88.88 91 ALA A N 1
ATOM 674 C CA . ALA A 1 91 ? -4.219 -0.351 -0.506 1.00 88.88 91 ALA A CA 1
ATOM 675 C C . ALA A 1 91 ? -5.101 -0.699 0.703 1.00 88.88 91 ALA A C 1
ATOM 677 O O . ALA A 1 91 ? -5.229 -1.864 1.063 1.00 88.88 91 ALA A O 1
ATOM 678 N N . LEU A 1 92 ? -5.796 0.288 1.277 1.00 89.12 92 LEU A N 1
ATOM 679 C CA . LEU A 1 92 ? -6.712 0.075 2.398 1.00 89.12 92 LEU A CA 1
ATOM 680 C C . LEU A 1 92 ? -7.857 -0.881 2.033 1.00 89.12 92 LEU A C 1
ATOM 682 O O . LEU A 1 92 ? -8.212 -1.749 2.824 1.00 89.12 92 LEU A O 1
ATOM 686 N N . ARG A 1 93 ? -8.410 -0.751 0.821 1.00 89.06 93 ARG A N 1
ATOM 687 C CA . ARG A 1 93 ? -9.436 -1.666 0.308 1.00 89.06 93 ARG A CA 1
ATOM 688 C C . ARG A 1 93 ? -8.903 -3.088 0.136 1.00 89.06 93 ARG A C 1
ATOM 690 O O . ARG A 1 93 ? -9.610 -4.024 0.482 1.00 89.06 93 ARG A O 1
ATOM 697 N N . ALA A 1 94 ? -7.677 -3.257 -0.360 1.00 88.06 94 ALA A N 1
ATOM 698 C CA . ALA A 1 94 ? -7.063 -4.579 -0.491 1.00 88.06 94 ALA A CA 1
ATOM 699 C C . ALA A 1 94 ? -6.902 -5.268 0.878 1.00 88.06 94 ALA A C 1
ATOM 701 O O . ALA A 1 94 ? -7.226 -6.444 1.022 1.00 88.06 94 ALA A O 1
ATOM 702 N N . VAL A 1 95 ? -6.489 -4.517 1.903 1.00 87.81 95 VAL A N 1
ATOM 703 C CA . VAL A 1 95 ? -6.373 -5.014 3.286 1.00 87.81 95 VAL A CA 1
ATOM 704 C C . VAL A 1 95 ? -7.748 -5.339 3.896 1.00 87.81 95 VAL A C 1
ATOM 706 O O . VAL A 1 95 ? -7.891 -6.320 4.626 1.00 87.81 95 VAL A O 1
ATOM 709 N N . GLU A 1 96 ? -8.783 -4.562 3.567 1.00 87.06 96 GLU A N 1
ATOM 710 C CA . GLU A 1 96 ? -10.176 -4.849 3.947 1.00 87.06 96 GLU A CA 1
ATOM 711 C C . GLU A 1 96 ? -10.705 -6.128 3.269 1.00 87.06 96 GLU A C 1
ATOM 713 O O . GLU A 1 96 ? -11.324 -6.964 3.926 1.00 87.06 96 GLU A O 1
ATOM 718 N N . GLU A 1 97 ? -10.411 -6.332 1.981 1.00 86.56 97 GLU A N 1
ATOM 719 C CA . GLU A 1 97 ? -10.772 -7.543 1.226 1.00 86.56 97 GLU A CA 1
ATOM 720 C C . GLU A 1 97 ? -10.064 -8.802 1.761 1.00 86.56 97 GLU A C 1
ATOM 722 O O . GLU A 1 97 ? -10.625 -9.896 1.703 1.00 86.56 97 GLU A O 1
ATOM 727 N N . GLN A 1 98 ? -8.878 -8.650 2.355 1.00 84.88 98 GLN A N 1
ATOM 728 C CA . GLN A 1 98 ? -8.163 -9.722 3.063 1.00 84.88 98 GLN A CA 1
ATOM 729 C C . GLN A 1 98 ? -8.749 -10.037 4.446 1.00 84.88 98 GLN A C 1
ATOM 731 O O . GLN A 1 98 ? -8.345 -11.010 5.079 1.00 84.88 98 GLN A O 1
ATOM 736 N N . GLY A 1 99 ? -9.709 -9.239 4.920 1.00 82.56 99 GLY A N 1
ATOM 737 C CA . GLY A 1 99 ? -10.387 -9.448 6.196 1.00 82.56 99 GLY A CA 1
ATOM 738 C C . GLY A 1 99 ? -9.57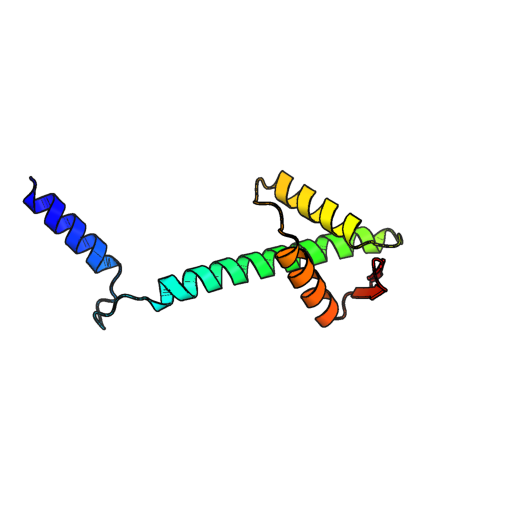5 -9.044 7.427 1.00 82.56 99 GLY A C 1
ATOM 739 O O . GLY A 1 99 ? -10.034 -9.307 8.535 1.00 82.56 99 GLY A O 1
ATOM 740 N N . LEU A 1 100 ? -8.420 -8.393 7.243 1.00 81.94 100 LEU A N 1
ATOM 741 C CA . LEU A 1 100 ? -7.551 -7.905 8.324 1.00 81.94 100 LEU A CA 1
ATOM 742 C C . LEU A 1 100 ? -8.159 -6.704 9.059 1.00 81.94 100 LEU A C 1
ATOM 744 O O . LEU A 1 100 ? -7.897 -6.477 10.238 1.00 81.94 100 LEU A O 1
ATOM 748 N N . ILE A 1 101 ? -8.983 -5.927 8.357 1.00 85.62 101 ILE A N 1
ATOM 749 C CA . ILE A 1 101 ? -9.678 -4.771 8.914 1.00 85.62 101 ILE A CA 1
ATOM 750 C C . ILE A 1 101 ? -11.150 -4.777 8.535 1.00 85.62 101 ILE A C 1
ATOM 752 O O . ILE A 1 101 ? -11.554 -5.284 7.489 1.00 85.62 101 ILE A O 1
ATOM 756 N N . ARG A 1 102 ? -11.954 -4.130 9.371 1.00 83.69 102 ARG A N 1
ATOM 757 C CA . ARG A 1 102 ? -13.329 -3.751 9.084 1.00 83.69 102 ARG A CA 1
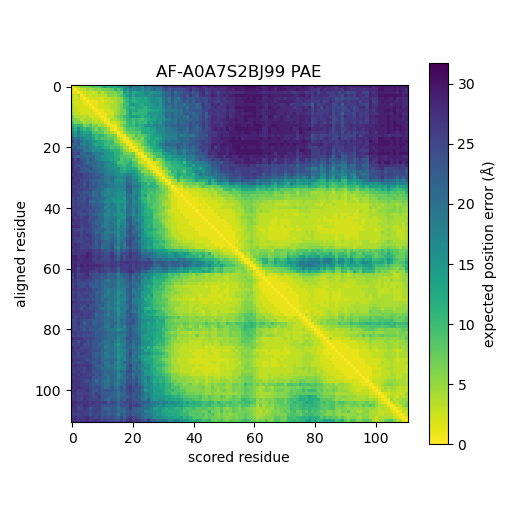ATOM 758 C C . ARG A 1 102 ? -13.443 -2.239 9.152 1.00 83.69 102 ARG A C 1
ATOM 760 O O . ARG A 1 102 ? -13.080 -1.623 10.152 1.00 83.69 102 ARG A O 1
ATOM 767 N N . ARG A 1 103 ? -13.980 -1.624 8.102 1.00 80.44 103 ARG A N 1
ATOM 768 C CA . ARG A 1 103 ? -14.140 -0.172 8.063 1.00 80.44 103 ARG A CA 1
ATOM 769 C C . ARG A 1 103 ? -15.561 0.232 8.452 1.00 80.44 103 ARG A C 1
ATOM 771 O O . ARG A 1 103 ? -16.537 -0.250 7.883 1.00 80.44 103 ARG A O 1
ATOM 778 N N . GLN A 1 104 ? -15.681 1.147 9.409 1.00 81.44 104 GLN A N 1
ATOM 779 C CA . GLN A 1 104 ? -16.938 1.788 9.798 1.00 81.44 104 GLN A CA 1
ATOM 780 C C . GLN A 1 104 ? -16.840 3.290 9.493 1.00 81.44 104 GLN A C 1
ATOM 782 O O . GLN A 1 104 ? -16.453 4.112 10.324 1.00 81.44 104 GLN A O 1
ATOM 787 N N . GLY A 1 105 ? -17.123 3.665 8.242 1.00 80.44 105 GLY A N 1
ATOM 788 C CA . GLY A 1 105 ? -16.975 5.046 7.773 1.00 80.44 105 GLY A CA 1
ATOM 789 C C . GLY A 1 105 ? -15.512 5.508 7.778 1.00 80.44 105 GLY A C 1
ATOM 790 O O . GLY A 1 105 ? -14.721 5.059 6.951 1.00 80.44 105 GLY A O 1
ATOM 791 N N . LYS A 1 106 ? -15.160 6.422 8.694 1.00 78.94 106 LYS A N 1
ATOM 792 C CA . LYS A 1 106 ? -13.775 6.903 8.893 1.00 78.94 106 LYS A CA 1
ATOM 793 C C . LYS A 1 106 ? -12.973 6.061 9.888 1.00 78.94 106 LYS A C 1
ATOM 795 O O . LYS A 1 106 ? -11.756 6.230 9.974 1.00 78.94 106 LYS A O 1
ATOM 800 N N . GLN A 1 107 ? -13.649 5.203 10.647 1.00 82.50 107 GLN A N 1
ATOM 801 C CA . GLN A 1 107 ? -13.032 4.345 11.649 1.00 82.50 107 GLN A CA 1
ATOM 802 C C . GLN A 1 107 ? -12.612 3.018 11.023 1.00 82.50 107 GLN A C 1
ATOM 804 O O . GLN A 1 107 ? -13.276 2.494 10.125 1.00 82.50 107 GLN A O 1
ATOM 809 N N . ILE A 1 108 ? -11.494 2.497 11.507 1.00 83.56 108 ILE A N 1
ATOM 810 C CA . ILE A 1 108 ? -10.907 1.219 11.134 1.00 83.56 108 ILE A CA 1
ATOM 811 C C . ILE A 1 108 ? -10.852 0.381 12.408 1.00 83.56 108 ILE A C 1
ATOM 813 O O . ILE A 1 108 ? -10.305 0.805 13.425 1.00 83.56 108 ILE A O 1
ATOM 817 N N . GLU A 1 109 ? -11.445 -0.800 12.341 1.00 79.62 109 GLU A N 1
ATOM 818 C CA . GLU A 1 109 ? -11.451 -1.799 13.400 1.00 79.62 109 GLU A CA 1
ATOM 819 C C . GLU A 1 109 ? -10.614 -2.989 12.923 1.00 79.62 109 GLU A C 1
ATOM 821 O O . GLU A 1 109 ? -10.855 -3.511 11.832 1.00 79.62 109 GLU A O 1
ATOM 826 N N . LEU A 1 110 ? -9.597 -3.380 13.693 1.00 78.00 110 LEU A N 1
ATOM 827 C CA . LEU A 1 110 ? -8.793 -4.566 13.389 1.00 78.00 110 LEU A CA 1
ATOM 828 C C . LEU A 1 110 ? -9.619 -5.825 13.701 1.00 78.00 110 LEU A C 1
ATOM 830 O O . LEU A 1 110 ? -10.361 -5.826 14.686 1.00 78.00 110 LEU A O 1
ATOM 834 N N . ARG A 1 111 ? -9.520 -6.867 12.869 1.00 69.50 111 ARG A N 1
ATOM 835 C CA . ARG A 1 111 ? -10.191 -8.156 13.105 1.00 69.50 111 ARG A CA 1
ATOM 836 C C . ARG A 1 111 ? -9.256 -9.220 13.652 1.00 69.50 111 ARG A C 1
ATOM 838 O O . ARG A 1 111 ? -8.063 -9.196 13.288 1.00 69.50 111 ARG A O 1
#

Secondary structure (DSSP, 8-state):
-HHHHHHHHHHHHHTTB-TTT--B-HHHHHHHHHHHHHHHHHHHHHHHHHHHHHHHTTT--EEHHHHHHHHHHHHHHTTPPPPPHHHHHHHHHHHHHTTSEEEETTEEEE-

Nearest PDB structures (foldseek):
  7ctg-assembly1_A  TM=8.230E-01  e=2.713E-01  Homo sapiens
  7jpr-assembly1_A  TM=7.712E-01  e=1.836E-01  Homo sapiens
  8s0d-assembly1_A  TM=7.923E-01  e=2.542E-01  Homo sapiens
  8s0f-assembly1_A  TM=7.569E-01  e=2.542E-01  Homo sapiens
  5uj7-assembly2_B  TM=5.625E-01  e=3.519E-01  Homo sapiens

Mean predicted aligned error: 12.87 Å

pLDDT: mean 75.45, std 14.16, range [48.22, 90.31]

Solvent-accessible surface area (backbone atoms only — not comparable to full-atom values): 6291 Å² total; per-residue (Å²): 113,71,65,59,55,52,51,52,50,54,49,57,59,49,70,59,29,50,92,89,75,74,47,69,56,56,57,59,62,57,47,42,56,53,47,53,50,50,49,53,45,52,53,49,31,53,50,50,51,53,54,50,54,62,46,52,78,66,74,56,89,39,36,57,68,59,53,51,52,52,52,34,51,53,28,50,73,69,73,45,81,62,75,50,72,69,56,48,54,50,26,53,47,52,44,37,75,70,55,52,34,45,75,61,87,62,37,44,41,78,102